Protein AF-A0A5J4RRJ9-F1 (afdb_monomer)

Structure (mmCIF, N/CA/C/O backbone):
data_AF-A0A5J4RRJ9-F1
#
_entry.id   AF-A0A5J4RRJ9-F1
#
loop_
_atom_site.group_PDB
_atom_site.id
_atom_site.type_symbol
_atom_site.label_atom_id
_atom_site.label_alt_id
_atom_site.label_comp_id
_atom_site.label_asym_id
_atom_site.label_entity_id
_atom_site.label_seq_id
_atom_site.pdbx_PDB_ins_code
_atom_site.Cartn_x
_atom_site.Cartn_y
_atom_site.Cartn_z
_atom_site.occupancy
_atom_site.B_iso_or_equiv
_atom_site.auth_seq_id
_atom_sit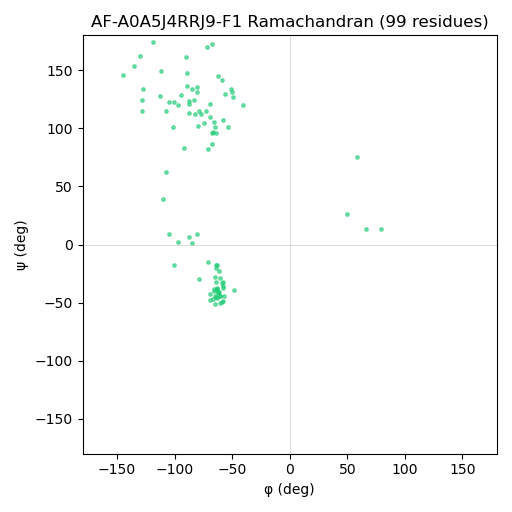e.auth_comp_id
_atom_site.auth_asym_id
_atom_site.auth_atom_id
_atom_site.pdbx_PDB_model_num
ATOM 1 N N . MET A 1 1 ? 14.388 23.881 -29.347 1.00 53.09 1 MET A N 1
ATOM 2 C CA . MET A 1 1 ? 14.600 22.815 -28.347 1.00 53.09 1 MET A CA 1
ATOM 3 C C . MET A 1 1 ? 13.238 22.509 -27.747 1.00 53.09 1 MET A C 1
ATOM 5 O O . MET A 1 1 ? 12.730 23.317 -26.984 1.00 53.09 1 MET A O 1
ATOM 9 N N . TYR A 1 2 ? 12.574 21.458 -28.224 1.00 63.75 2 TYR A N 1
ATOM 10 C CA . TYR A 1 2 ? 11.225 21.108 -27.778 1.00 63.75 2 TYR A CA 1
ATOM 11 C C . TYR A 1 2 ? 11.358 20.210 -26.550 1.00 63.75 2 TYR A C 1
ATOM 13 O O . TYR A 1 2 ? 12.014 19.174 -26.622 1.00 63.75 2 TYR A O 1
ATOM 21 N N . TRP A 1 3 ? 10.792 20.621 -25.420 1.00 68.75 3 TRP A N 1
ATOM 22 C CA . TRP A 1 3 ? 10.736 19.777 -24.233 1.00 68.75 3 TRP A CA 1
ATOM 23 C C . TRP A 1 3 ? 9.710 18.672 -24.474 1.00 68.75 3 TRP A C 1
ATOM 25 O O . TRP A 1 3 ? 8.523 18.947 -24.631 1.00 68.75 3 TRP A O 1
ATOM 35 N N . THR A 1 4 ? 10.158 17.421 -24.525 1.00 78.56 4 THR A N 1
ATOM 36 C CA . THR A 1 4 ? 9.261 16.264 -24.507 1.00 78.56 4 THR A CA 1
ATOM 37 C C . THR A 1 4 ? 8.816 16.022 -23.069 1.00 78.56 4 THR A C 1
ATOM 39 O O . THR A 1 4 ? 9.642 15.705 -22.214 1.00 78.56 4 THR A O 1
ATOM 42 N N . GLN A 1 5 ? 7.524 16.190 -22.793 1.00 82.50 5 GLN A N 1
ATOM 43 C CA . GLN A 1 5 ? 6.927 15.835 -21.506 1.00 82.50 5 GLN A CA 1
ATOM 44 C C . GLN A 1 5 ? 6.333 14.427 -21.588 1.00 82.50 5 GLN A C 1
ATOM 46 O O . GLN A 1 5 ? 5.540 14.141 -22.484 1.00 82.50 5 GLN A O 1
ATOM 51 N N . THR A 1 6 ? 6.696 13.563 -20.641 1.00 84.00 6 THR A N 1
ATOM 52 C CA . THR A 1 6 ? 6.106 12.226 -20.498 1.00 84.00 6 THR A CA 1
ATOM 53 C C . THR A 1 6 ? 5.077 12.262 -19.377 1.00 84.00 6 THR A C 1
ATOM 55 O O . THR A 1 6 ? 5.411 12.600 -18.243 1.00 84.00 6 THR A O 1
ATOM 58 N N . VAL A 1 7 ? 3.831 11.904 -19.684 1.00 86.12 7 VAL A N 1
ATOM 59 C CA . VAL A 1 7 ? 2.737 11.807 -18.709 1.00 86.12 7 VAL A CA 1
ATOM 60 C C . VAL A 1 7 ? 2.344 10.342 -18.567 1.00 86.12 7 VAL A C 1
ATOM 62 O O . VAL A 1 7 ? 2.079 9.677 -19.566 1.00 86.12 7 VAL A O 1
ATOM 65 N N . ILE A 1 8 ? 2.296 9.841 -17.331 1.00 85.31 8 ILE A N 1
ATOM 66 C CA . ILE A 1 8 ? 1.853 8.476 -17.026 1.00 85.31 8 ILE A CA 1
ATOM 67 C C . ILE A 1 8 ? 0.480 8.562 -16.360 1.00 85.31 8 ILE A C 1
ATOM 69 O O . ILE A 1 8 ? 0.349 9.098 -15.261 1.00 85.31 8 ILE A O 1
ATOM 73 N N . LEU A 1 9 ? -0.546 8.039 -17.031 1.00 89.00 9 LEU A N 1
ATOM 74 C CA . LEU A 1 9 ? -1.886 7.882 -16.465 1.00 89.00 9 LEU A CA 1
ATOM 75 C C . LEU A 1 9 ? -1.939 6.584 -15.653 1.00 89.00 9 LEU A C 1
ATOM 77 O O . LEU A 1 9 ? -1.647 5.510 -16.173 1.00 89.00 9 LEU A O 1
ATOM 81 N N . MET A 1 10 ? -2.315 6.694 -14.381 1.00 86.62 10 MET A N 1
ATOM 82 C CA . MET A 1 10 ? -2.446 5.572 -13.449 1.00 86.62 10 MET A CA 1
ATOM 83 C C . MET A 1 10 ? -3.804 5.621 -12.754 1.00 86.62 10 MET A C 1
ATOM 85 O O . MET A 1 10 ? -4.472 6.655 -12.727 1.00 86.62 10 MET A O 1
ATOM 89 N N . GLU A 1 11 ? -4.210 4.496 -12.176 1.00 85.69 11 GLU A N 1
ATOM 90 C CA . GLU A 1 11 ? -5.414 4.443 -11.354 1.00 85.69 11 GLU A CA 1
ATOM 91 C C . GLU A 1 11 ? -5.306 5.342 -10.112 1.00 85.69 11 GLU A C 1
ATOM 93 O O . GLU A 1 11 ? -4.247 5.474 -9.496 1.00 85.69 11 GLU A O 1
ATOM 98 N N . PHE A 1 12 ? -6.429 5.946 -9.721 1.00 84.25 12 PHE A N 1
ATOM 99 C CA . PHE A 1 12 ? -6.488 6.806 -8.545 1.00 84.25 12 PHE A CA 1
ATOM 100 C C . PHE A 1 12 ? -6.781 5.993 -7.276 1.00 84.25 12 PHE A C 1
ATOM 102 O O . PHE A 1 12 ? -7.883 5.472 -7.084 1.00 84.25 12 PHE A O 1
ATOM 109 N N . ALA A 1 13 ? -5.809 5.927 -6.367 1.00 85.69 13 ALA A N 1
ATOM 110 C CA . ALA A 1 13 ? -6.006 5.372 -5.035 1.00 85.69 13 ALA A CA 1
ATOM 111 C C . ALA A 1 13 ? -6.697 6.407 -4.133 1.00 85.69 13 ALA A C 1
ATOM 113 O O . ALA A 1 13 ? -6.090 7.364 -3.665 1.00 85.69 13 ALA A O 1
ATOM 114 N N . LYS A 1 14 ? -8.005 6.221 -3.919 1.00 81.44 14 LYS A N 1
ATOM 115 C CA . LYS A 1 14 ? -8.840 7.146 -3.129 1.00 81.44 14 LYS A CA 1
ATOM 116 C C . LYS A 1 14 ? -8.408 7.321 -1.664 1.00 81.44 14 LYS A C 1
ATOM 118 O O . LYS A 1 14 ? -8.696 8.371 -1.092 1.00 81.44 14 LYS A O 1
ATOM 123 N N . MET A 1 15 ? -7.785 6.319 -1.035 1.00 79.56 15 MET A N 1
ATOM 124 C CA . MET A 1 15 ? -7.279 6.487 0.333 1.00 79.56 15 MET A CA 1
ATOM 125 C C . MET A 1 15 ? -5.837 7.001 0.301 1.00 79.56 15 MET A C 1
ATOM 127 O O . MET A 1 15 ? -5.143 6.919 -0.710 1.00 79.56 15 MET A O 1
ATOM 131 N N . LYS A 1 16 ? -5.390 7.556 1.430 1.00 83.06 16 LYS A N 1
ATOM 132 C CA . LYS A 1 16 ? -4.006 8.006 1.598 1.00 83.06 16 LYS A CA 1
ATOM 133 C C . LYS A 1 16 ? -3.039 6.813 1.616 1.00 83.06 16 LYS A C 1
ATOM 135 O O . LYS A 1 16 ? -3.448 5.651 1.635 1.00 83.06 16 LYS A O 1
ATOM 140 N N . ASN A 1 17 ? -1.747 7.117 1.612 1.00 87.81 17 ASN A N 1
ATOM 141 C CA . ASN A 1 17 ? -0.700 6.118 1.762 1.00 87.81 17 ASN A CA 1
ATOM 142 C C . ASN A 1 17 ? -0.628 5.562 3.199 1.00 87.81 17 ASN A C 1
ATOM 144 O O . ASN A 1 17 ? -1.281 6.064 4.121 1.00 87.81 17 ASN A O 1
ATOM 148 N N . LEU A 1 18 ? 0.155 4.500 3.377 1.00 85.69 18 LEU A N 1
ATOM 149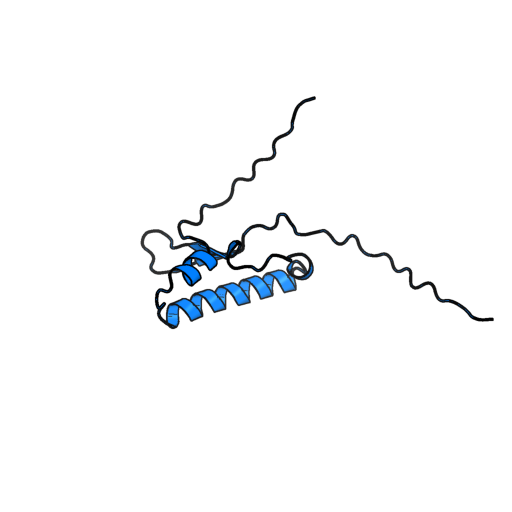 C CA . LEU A 1 18 ? 0.303 3.815 4.656 1.00 85.69 18 LEU A CA 1
ATOM 150 C C . LEU A 1 18 ? 0.948 4.712 5.725 1.00 85.69 18 LEU A C 1
ATOM 152 O O . LEU A 1 18 ? 0.574 4.611 6.889 1.00 85.69 18 LEU A O 1
ATOM 156 N N . ASP A 1 19 ? 1.843 5.626 5.342 1.00 85.38 19 ASP A N 1
ATOM 157 C CA . ASP A 1 19 ? 2.457 6.577 6.282 1.00 85.38 19 ASP A CA 1
ATOM 158 C C . ASP A 1 19 ? 1.413 7.507 6.899 1.00 85.38 19 ASP A C 1
ATOM 160 O O . ASP A 1 19 ? 1.342 7.630 8.118 1.00 85.38 19 ASP A O 1
ATOM 164 N N . CYS A 1 20 ? 0.515 8.073 6.089 1.00 85.06 20 CYS A N 1
ATOM 165 C CA . CYS A 1 20 ? -0.602 8.871 6.593 1.00 85.06 20 CYS A CA 1
ATOM 166 C C . CYS A 1 20 ? -1.510 8.074 7.541 1.00 85.06 20 CYS A C 1
ATOM 168 O O . CYS A 1 20 ? -2.092 8.648 8.463 1.00 85.06 20 CYS A O 1
ATOM 170 N N . LEU A 1 21 ? -1.667 6.766 7.311 1.00 85.00 21 LEU A N 1
ATOM 171 C CA . LEU A 1 21 ? -2.447 5.905 8.197 1.00 85.00 21 LEU A CA 1
ATOM 172 C C . LEU A 1 21 ? -1.738 5.712 9.545 1.00 85.00 21 LEU A C 1
ATOM 174 O O . LEU A 1 21 ? -2.382 5.824 10.585 1.00 85.00 21 LEU A O 1
ATOM 178 N N . ILE A 1 22 ? -0.423 5.496 9.538 1.00 84.12 22 ILE A N 1
ATOM 179 C CA . ILE A 1 22 ? 0.395 5.369 10.754 1.00 84.12 22 ILE A CA 1
ATOM 180 C C . ILE A 1 22 ? 0.413 6.693 11.535 1.00 84.12 22 ILE A C 1
ATOM 182 O O . ILE A 1 22 ? 0.210 6.709 12.749 1.00 84.12 22 ILE A O 1
ATOM 186 N N . GLU A 1 23 ? 0.588 7.818 10.842 1.00 86.44 23 GLU A N 1
ATOM 187 C CA . GLU A 1 23 ? 0.593 9.163 11.428 1.00 86.44 23 GLU A CA 1
ATOM 188 C C . GLU A 1 23 ? -0.756 9.562 12.029 1.00 86.44 23 GLU A C 1
ATOM 190 O O . GLU A 1 23 ? -0.794 10.333 12.989 1.00 86.44 23 GLU A O 1
ATOM 195 N N . SER A 1 24 ? -1.863 9.018 11.511 1.00 84.50 24 SER A N 1
ATOM 196 C CA . SER A 1 24 ? -3.201 9.280 12.052 1.00 84.50 24 SER A CA 1
ATOM 197 C C . SER A 1 24 ? -3.377 8.788 13.494 1.00 84.50 24 SER A C 1
ATOM 199 O O . SER A 1 24 ? -4.312 9.228 14.162 1.00 84.50 24 SER A O 1
ATOM 201 N N . LYS A 1 25 ? -2.490 7.896 13.976 1.00 79.56 25 LYS A N 1
ATOM 202 C CA . LYS A 1 25 ? -2.527 7.269 15.311 1.00 79.56 25 LYS A CA 1
ATOM 203 C C . LYS A 1 25 ? -3.892 6.671 15.674 1.00 79.56 25 LYS A C 1
ATOM 205 O O . LYS A 1 25 ? -4.234 6.576 16.849 1.00 79.56 25 LYS A O 1
ATOM 210 N N . GLN A 1 26 ? -4.681 6.288 14.673 1.00 80.75 26 GLN A N 1
ATOM 211 C CA . GLN A 1 26 ? -5.943 5.599 14.894 1.00 80.75 26 GLN A CA 1
ATOM 212 C C . GLN A 1 26 ? -5.689 4.117 15.143 1.00 80.75 26 GLN A C 1
ATOM 214 O O . GLN A 1 26 ? -4.943 3.470 14.404 1.00 80.75 26 GLN A O 1
ATOM 219 N N . ASP A 1 27 ? -6.361 3.571 16.152 1.00 80.44 27 ASP A N 1
ATOM 220 C CA . ASP A 1 27 ? -6.365 2.135 16.383 1.00 80.44 27 ASP A CA 1
ATOM 221 C C . ASP A 1 27 ? -7.155 1.443 15.274 1.00 80.44 27 ASP A C 1
ATOM 223 O O . ASP A 1 27 ? -8.381 1.543 15.175 1.00 80.44 27 ASP A O 1
ATOM 227 N N . LEU A 1 28 ? -6.432 0.728 14.414 1.00 83.94 28 LEU A N 1
ATOM 228 C CA . LEU A 1 28 ? -7.039 -0.118 13.401 1.00 83.94 28 LEU A CA 1
ATOM 229 C C . LEU A 1 28 ? -7.374 -1.485 13.999 1.00 83.94 28 LEU A C 1
ATOM 231 O O . LEU A 1 28 ? -6.517 -2.117 14.624 1.00 83.94 28 LEU A O 1
ATOM 235 N N . PRO A 1 29 ? -8.583 -2.010 13.741 1.00 88.00 29 PRO A N 1
ATOM 236 C CA . PRO A 1 29 ? -8.912 -3.387 14.056 1.00 88.00 29 PRO A CA 1
ATOM 237 C C . PRO A 1 29 ? -7.858 -4.359 13.507 1.00 88.00 29 PRO A C 1
ATOM 239 O O . PRO A 1 29 ? -7.490 -4.307 12.331 1.00 88.00 29 PRO A O 1
ATOM 242 N N . ILE A 1 30 ? -7.431 -5.318 14.335 1.00 89.00 30 ILE A N 1
ATOM 243 C CA . ILE A 1 30 ? -6.466 -6.368 13.960 1.00 89.00 30 ILE A CA 1
ATOM 244 C C . ILE A 1 30 ? -6.822 -7.063 12.626 1.00 89.00 30 ILE A C 1
ATOM 246 O O . ILE A 1 30 ? -5.907 -7.333 11.843 1.00 89.00 30 ILE A O 1
ATOM 250 N N . PRO A 1 31 ? -8.104 -7.346 12.298 1.00 89.50 31 PRO A N 1
ATOM 251 C CA . PRO A 1 31 ? -8.460 -7.917 10.998 1.00 89.50 31 PRO A CA 1
ATOM 252 C C . PRO A 1 31 ? -8.028 -7.065 9.799 1.00 89.50 31 PRO A C 1
ATOM 254 O O . PRO A 1 31 ? -7.572 -7.621 8.800 1.00 89.50 31 PRO A O 1
ATOM 257 N N . ILE A 1 32 ? -8.112 -5.737 9.912 1.00 87.06 32 ILE A N 1
ATOM 258 C CA . ILE A 1 32 ? -7.705 -4.802 8.858 1.00 87.06 32 ILE A CA 1
ATOM 259 C C . ILE A 1 32 ? -6.187 -4.831 8.691 1.00 87.06 32 ILE A C 1
ATOM 261 O O . ILE A 1 32 ? -5.693 -5.003 7.578 1.00 87.06 32 ILE A O 1
ATOM 265 N N . ILE A 1 33 ? -5.446 -4.754 9.799 1.00 88.12 33 ILE A N 1
ATOM 266 C CA . ILE A 1 33 ? -3.978 -4.826 9.787 1.00 88.12 33 ILE A CA 1
ATOM 267 C C . ILE A 1 33 ? -3.519 -6.128 9.123 1.00 88.12 33 ILE A C 1
ATOM 269 O O . ILE A 1 33 ? -2.647 -6.119 8.255 1.00 88.12 33 ILE A O 1
ATOM 273 N N . ARG A 1 34 ? -4.152 -7.253 9.471 1.00 91.38 34 ARG A N 1
ATOM 274 C CA . ARG A 1 34 ? -3.852 -8.560 8.877 1.00 91.38 34 ARG A CA 1
ATOM 275 C C . ARG A 1 34 ? -4.123 -8.585 7.372 1.00 91.38 34 ARG A C 1
ATOM 277 O O . ARG A 1 34 ? -3.325 -9.148 6.627 1.00 91.38 34 ARG A O 1
ATOM 284 N N . ALA A 1 35 ? -5.224 -7.983 6.922 1.00 90.44 35 ALA A N 1
ATOM 285 C CA . ALA A 1 35 ? -5.568 -7.911 5.505 1.00 90.44 35 ALA A CA 1
ATOM 286 C C . ALA A 1 35 ? -4.568 -7.062 4.704 1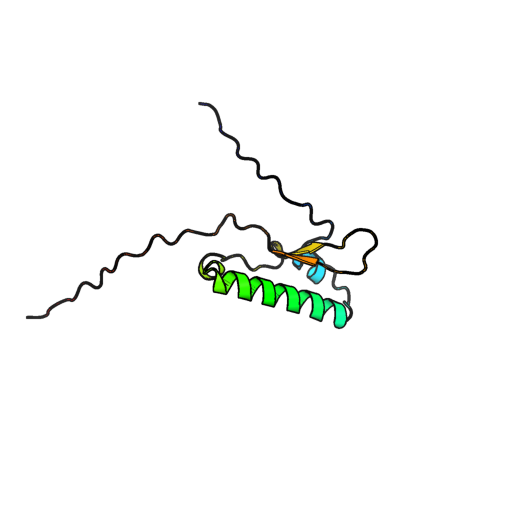.00 90.44 35 ALA A C 1
ATOM 288 O O . ALA A 1 35 ? -4.188 -7.457 3.600 1.00 90.44 35 ALA A O 1
ATOM 289 N N . ILE A 1 36 ? -4.117 -5.938 5.269 1.00 89.31 36 ILE A N 1
ATOM 290 C CA . ILE A 1 36 ? -3.090 -5.064 4.682 1.00 89.31 36 ILE A CA 1
ATOM 291 C C . ILE A 1 36 ? -1.753 -5.810 4.599 1.00 89.31 36 ILE A C 1
ATOM 293 O O . ILE A 1 36 ? -1.166 -5.906 3.523 1.00 89.31 36 ILE A O 1
ATOM 297 N N . MET A 1 37 ? -1.303 -6.405 5.707 1.00 90.19 37 MET A N 1
ATOM 298 C CA . MET A 1 37 ? -0.030 -7.131 5.767 1.00 90.19 37 MET A CA 1
ATOM 299 C C . MET A 1 37 ? 0.009 -8.329 4.819 1.00 90.19 37 MET A C 1
ATOM 301 O O . MET A 1 37 ? 1.018 -8.544 4.151 1.00 90.19 37 MET A O 1
ATOM 305 N N . ARG A 1 38 ? -1.088 -9.088 4.711 1.00 93.75 38 ARG A N 1
ATOM 306 C CA . ARG A 1 38 ? -1.177 -10.205 3.763 1.00 93.75 38 ARG A CA 1
ATOM 307 C C . ARG A 1 38 ? -0.974 -9.731 2.323 1.00 93.75 38 ARG A C 1
ATOM 309 O O . ARG A 1 38 ? -0.139 -10.291 1.623 1.00 93.75 38 ARG A O 1
ATOM 316 N N . GLN A 1 39 ? -1.689 -8.685 1.908 1.00 93.25 39 GLN A N 1
ATOM 317 C CA . GLN A 1 39 ? -1.565 -8.138 0.552 1.00 93.25 39 GLN A CA 1
ATOM 318 C C . GLN A 1 39 ? -0.164 -7.582 0.281 1.00 93.25 39 GLN A C 1
ATOM 320 O O . GLN A 1 39 ? 0.377 -7.791 -0.802 1.00 93.25 39 GLN A O 1
ATOM 325 N N . LEU A 1 40 ? 0.444 -6.915 1.267 1.00 89.94 40 LEU A N 1
ATOM 326 C CA . LEU A 1 40 ? 1.810 -6.411 1.151 1.00 89.94 40 LEU A CA 1
ATOM 327 C C . LEU A 1 40 ? 2.806 -7.553 0.918 1.00 89.94 40 LEU A C 1
ATOM 329 O O . LEU A 1 40 ? 3.589 -7.500 -0.026 1.00 89.94 40 LEU A O 1
ATOM 333 N N . LEU A 1 41 ? 2.756 -8.598 1.747 1.00 90.00 41 LEU A N 1
ATOM 334 C CA . LEU A 1 41 ? 3.662 -9.744 1.644 1.00 90.00 41 LEU A CA 1
ATOM 335 C C . LEU A 1 41 ? 3.449 -10.540 0.353 1.00 90.00 41 LEU A C 1
ATOM 337 O O . LEU A 1 41 ? 4.421 -10.978 -0.261 1.00 90.00 41 LEU A O 1
ATOM 341 N N . GLU A 1 42 ? 2.204 -10.698 -0.096 1.00 92.50 42 GLU A N 1
ATOM 342 C CA . GLU A 1 42 ? 1.897 -11.323 -1.385 1.00 92.50 42 GLU A CA 1
ATOM 343 C C . GLU A 1 42 ? 2.446 -10.500 -2.558 1.00 92.50 42 GLU A C 1
ATOM 345 O O . GLU A 1 42 ? 3.091 -11.062 -3.445 1.00 92.50 42 GLU A O 1
ATOM 350 N N . GLY A 1 43 ? 2.264 -9.176 -2.542 1.00 88.31 43 GLY A N 1
ATOM 351 C CA . GLY A 1 43 ? 2.826 -8.279 -3.553 1.00 88.31 43 GLY A CA 1
ATOM 352 C C . GLY A 1 43 ? 4.353 -8.341 -3.591 1.00 88.31 43 GLY A C 1
ATOM 353 O O . GLY A 1 43 ? 4.949 -8.489 -4.657 1.00 88.31 43 GLY A O 1
ATOM 354 N N . VAL A 1 44 ? 4.987 -8.327 -2.418 1.00 85.31 44 VAL A N 1
ATOM 355 C CA . VAL A 1 44 ? 6.437 -8.486 -2.241 1.00 85.31 44 VAL A CA 1
ATOM 356 C C . VAL A 1 44 ? 6.926 -9.836 -2.773 1.00 85.31 44 VAL A C 1
ATOM 358 O O . VAL A 1 44 ? 7.920 -9.877 -3.499 1.00 85.31 44 VAL A O 1
ATOM 361 N N . ARG A 1 45 ? 6.221 -10.938 -2.481 1.00 88.62 45 ARG A N 1
ATOM 362 C CA . ARG A 1 45 ? 6.542 -12.271 -3.018 1.00 88.62 45 ARG A CA 1
ATOM 363 C C . ARG A 1 45 ? 6.521 -12.271 -4.545 1.00 88.62 45 ARG A C 1
ATOM 365 O O . ARG A 1 45 ? 7.480 -12.727 -5.159 1.00 88.62 45 ARG A O 1
ATOM 372 N N . LEU A 1 46 ? 5.471 -11.721 -5.156 1.00 87.06 46 LEU A N 1
ATOM 373 C CA . LEU A 1 46 ? 5.354 -11.636 -6.616 1.00 87.06 46 LEU A CA 1
ATOM 374 C C . LEU A 1 46 ? 6.466 -10.773 -7.229 1.00 87.06 46 LEU A C 1
ATOM 376 O O . LEU A 1 46 ? 7.042 -11.133 -8.255 1.00 87.06 46 LEU A O 1
ATOM 380 N N . MET A 1 47 ? 6.818 -9.655 -6.592 1.00 83.50 47 MET A N 1
ATOM 381 C CA . MET A 1 47 ? 7.944 -8.822 -7.024 1.00 83.50 47 MET A CA 1
ATOM 382 C C . MET A 1 47 ? 9.276 -9.562 -6.938 1.00 83.50 47 MET A C 1
ATOM 384 O O . MET A 1 47 ? 10.129 -9.390 -7.812 1.00 83.50 47 MET A O 1
ATOM 388 N N . HIS A 1 48 ? 9.461 -10.378 -5.903 1.00 82.88 48 HIS A N 1
ATOM 389 C CA . HIS A 1 48 ? 10.652 -11.200 -5.746 1.00 82.88 48 HIS A CA 1
ATOM 390 C C . HIS A 1 48 ? 10.732 -12.282 -6.829 1.00 82.88 48 HIS A C 1
ATOM 392 O O . HIS A 1 48 ? 11.758 -12.382 -7.495 1.00 82.88 48 HIS A O 1
ATOM 398 N N . GLU A 1 49 ? 9.641 -13.003 -7.096 1.00 84.31 49 GLU A N 1
ATOM 399 C CA . GLU A 1 49 ? 9.564 -14.003 -8.174 1.00 84.31 49 GLU A CA 1
ATOM 400 C C . GLU A 1 49 ? 9.869 -13.406 -9.557 1.00 84.31 49 GLU A C 1
ATOM 402 O O . GLU A 1 49 ? 10.457 -14.063 -10.413 1.00 84.31 49 GLU A O 1
ATOM 407 N N . LYS A 1 50 ? 9.514 -12.136 -9.781 1.00 82.44 50 LYS A N 1
ATOM 408 C CA . LYS A 1 50 ? 9.823 -11.402 -11.020 1.00 82.44 50 LYS A CA 1
ATOM 409 C C . LYS A 1 50 ? 11.217 -10.751 -11.022 1.00 82.44 50 LYS A C 1
ATOM 411 O O . LYS A 1 50 ? 11.566 -10.050 -11.974 1.00 82.44 50 LYS A O 1
ATOM 416 N N . GLY A 1 51 ? 12.010 -10.927 -9.962 1.00 74.69 51 GLY A N 1
ATOM 417 C CA . GLY A 1 51 ? 13.336 -10.318 -9.795 1.00 74.69 51 GLY A CA 1
ATOM 418 C C . GLY A 1 51 ? 13.312 -8.791 -9.645 1.00 74.69 51 GLY A C 1
ATOM 419 O O . GLY A 1 51 ? 14.339 -8.131 -9.777 1.00 74.69 51 GLY A O 1
ATOM 420 N N . ILE A 1 52 ? 12.139 -8.200 -9.410 1.00 72.81 52 ILE A N 1
ATOM 421 C CA . ILE A 1 52 ? 11.931 -6.749 -9.318 1.00 72.81 52 ILE A CA 1
ATOM 422 C C . ILE A 1 52 ? 12.379 -6.224 -7.953 1.00 72.81 52 ILE A C 1
ATOM 424 O O . ILE A 1 52 ? 12.870 -5.102 -7.866 1.00 72.81 52 ILE A O 1
ATOM 428 N N . ILE A 1 53 ? 12.289 -7.041 -6.900 1.00 68.06 53 ILE A N 1
ATOM 429 C CA . ILE A 1 53 ? 12.517 -6.579 -5.528 1.00 68.06 53 ILE A CA 1
ATOM 430 C C . ILE A 1 53 ? 13.937 -6.068 -5.261 1.00 68.06 53 ILE A C 1
ATOM 432 O O . ILE A 1 53 ? 14.103 -5.056 -4.593 1.00 68.06 53 ILE A O 1
ATOM 436 N N . HIS A 1 54 ? 14.963 -6.691 -5.851 1.00 58.47 54 HIS A N 1
ATOM 437 C CA . HIS A 1 54 ? 16.354 -6.235 -5.714 1.00 58.47 54 HIS A CA 1
ATOM 438 C C . HIS A 1 54 ? 16.588 -4.851 -6.330 1.00 58.47 54 HIS A C 1
ATOM 440 O O . HIS A 1 54 ? 17.551 -4.163 -5.995 1.00 58.47 54 HIS A O 1
ATOM 446 N N . ARG A 1 55 ? 15.697 -4.448 -7.237 1.00 57.16 55 ARG A N 1
ATOM 447 C CA . ARG A 1 55 ? 15.726 -3.168 -7.939 1.00 57.16 55 ARG A CA 1
ATOM 448 C C . ARG A 1 55 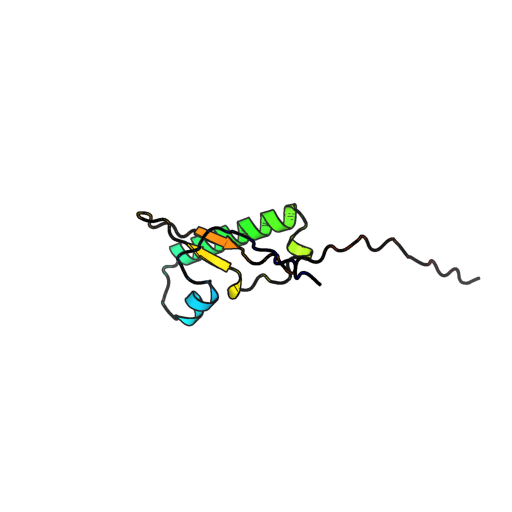? 14.751 -2.161 -7.325 1.00 57.16 55 ARG A C 1
ATOM 450 O O . ARG A 1 55 ? 14.900 -0.965 -7.548 1.00 57.16 55 ARG A O 1
ATOM 457 N N . PHE A 1 56 ? 13.786 -2.630 -6.536 1.00 63.53 56 PHE A N 1
ATOM 458 C CA . PHE A 1 56 ? 12.759 -1.819 -5.897 1.00 63.53 56 PHE A CA 1
ATOM 459 C C . PHE A 1 56 ? 13.218 -1.381 -4.500 1.00 63.53 56 PHE A C 1
ATOM 461 O O . PHE A 1 56 ? 12.9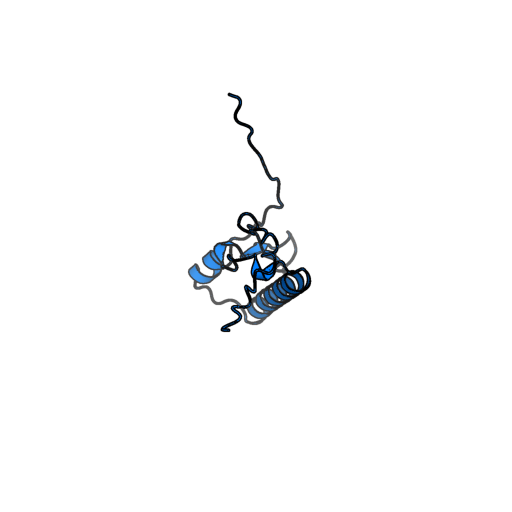11 -2.001 -3.483 1.00 63.53 56 PHE A O 1
ATOM 468 N N . ARG A 1 57 ? 14.011 -0.305 -4.465 1.00 57.94 57 ARG A N 1
ATOM 469 C CA . ARG A 1 57 ? 14.599 0.268 -3.241 1.00 57.94 57 ARG A CA 1
ATOM 470 C C . ARG A 1 57 ? 13.571 0.965 -2.335 1.00 57.94 57 ARG A C 1
ATOM 472 O O . ARG A 1 57 ? 13.867 1.224 -1.171 1.00 57.94 57 ARG A O 1
ATOM 479 N N . ASP A 1 58 ? 12.378 1.259 -2.841 1.00 63.59 58 ASP A N 1
ATOM 480 C CA . ASP A 1 58 ? 11.430 2.173 -2.200 1.00 63.59 58 ASP A CA 1
ATOM 481 C C . ASP A 1 58 ? 10.187 1.481 -1.628 1.00 63.59 58 ASP A C 1
ATOM 483 O O . ASP A 1 58 ? 9.089 2.036 -1.658 1.00 63.59 58 ASP A O 1
ATOM 487 N N . ILE A 1 59 ? 10.354 0.292 -1.029 1.00 68.81 59 ILE A N 1
ATOM 488 C CA . ILE A 1 59 ? 9.344 -0.251 -0.103 1.00 68.81 59 ILE A CA 1
ATOM 489 C C . ILE A 1 59 ? 9.328 0.637 1.148 1.00 68.81 59 ILE A C 1
ATOM 491 O O . ILE A 1 59 ? 10.037 0.399 2.123 1.00 68.81 59 ILE A O 1
ATOM 495 N N . LYS A 1 60 ? 8.533 1.702 1.088 1.00 75.06 60 LYS A N 1
ATOM 496 C CA . LYS A 1 60 ? 8.280 2.661 2.167 1.00 75.06 6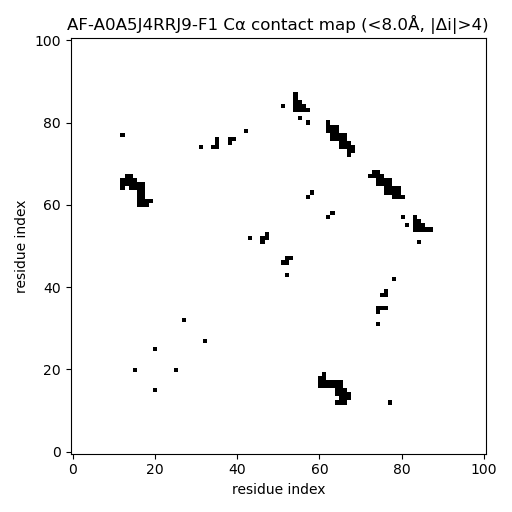0 LYS A CA 1
ATOM 497 C C . LYS A 1 60 ? 6.782 2.924 2.226 1.00 75.06 60 LYS A C 1
ATOM 499 O O . LYS A 1 60 ? 6.104 2.816 1.203 1.00 75.06 60 LYS A O 1
ATOM 504 N N . GLY A 1 61 ? 6.257 3.295 3.392 1.00 73.62 61 GLY A N 1
ATOM 505 C CA . GLY A 1 61 ? 4.816 3.509 3.540 1.00 73.62 61 GLY A CA 1
ATOM 506 C C . GLY A 1 61 ? 4.265 4.627 2.646 1.00 73.62 61 GLY A C 1
ATOM 507 O O . GLY A 1 61 ? 3.106 4.549 2.251 1.00 73.62 61 GLY A O 1
ATOM 508 N N . GLN A 1 62 ? 5.101 5.575 2.205 1.00 79.81 62 GLN A N 1
ATOM 509 C CA . GLN A 1 62 ? 4.766 6.590 1.188 1.00 79.81 62 GLN A CA 1
ATOM 510 C C . GLN A 1 62 ? 4.327 6.000 -0.161 1.00 79.81 62 GLN A C 1
ATOM 512 O O . GLN A 1 62 ? 3.420 6.539 -0.794 1.00 79.81 62 GLN A O 1
ATOM 517 N N . ASN A 1 63 ? 4.932 4.877 -0.560 1.00 83.56 63 ASN A N 1
ATOM 518 C CA . ASN A 1 63 ? 4.698 4.196 -1.836 1.00 83.56 63 ASN A CA 1
ATOM 519 C C . ASN A 1 63 ? 3.704 3.034 -1.710 1.00 83.56 63 ASN A C 1
ATOM 521 O O . ASN A 1 63 ? 3.421 2.333 -2.681 1.00 83.56 63 ASN A O 1
ATOM 525 N N . ILE A 1 64 ? 3.154 2.823 -0.514 1.00 88.38 64 ILE A N 1
ATOM 526 C CA . ILE A 1 64 ? 2.093 1.855 -0.262 1.00 88.38 64 ILE A CA 1
ATOM 527 C C . ILE A 1 64 ? 0.789 2.637 -0.172 1.00 88.38 64 ILE A C 1
ATOM 529 O O . ILE A 1 64 ? 0.489 3.271 0.837 1.00 88.38 64 ILE A O 1
ATOM 533 N N . LEU A 1 65 ? 0.019 2.608 -1.252 1.00 90.31 65 LEU A N 1
ATOM 534 C CA . LEU A 1 65 ? -1.271 3.270 -1.347 1.00 90.31 65 LEU A CA 1
ATOM 535 C C . LEU A 1 65 ? -2.380 2.335 -0.878 1.00 9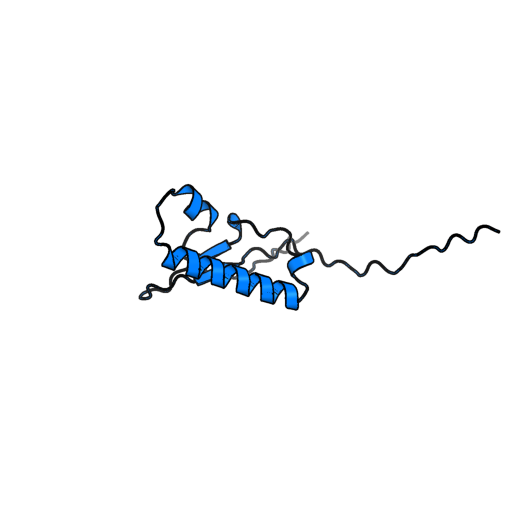0.31 65 LEU A C 1
ATOM 537 O O . LEU A 1 65 ? -2.323 1.118 -1.071 1.00 90.31 65 LEU A O 1
ATOM 541 N N . LEU A 1 66 ? -3.419 2.920 -0.294 1.00 89.94 66 LEU A N 1
ATOM 542 C CA . LEU A 1 66 ? -4.616 2.198 0.103 1.00 89.94 66 LEU A CA 1
ATOM 543 C C . LEU A 1 66 ? -5.793 2.639 -0.766 1.00 89.94 66 LEU A C 1
ATOM 545 O O . LEU A 1 66 ? -5.886 3.776 -1.234 1.00 89.94 66 LEU A O 1
ATOM 549 N N . HIS A 1 67 ? -6.721 1.725 -0.991 1.00 89.38 67 HIS A N 1
ATOM 550 C CA . HIS A 1 67 ? -7.947 2.006 -1.710 1.00 89.38 67 HIS A CA 1
ATOM 551 C C . HIS A 1 67 ? -9.098 1.196 -1.126 1.00 89.38 67 HIS A C 1
ATOM 553 O O . HIS A 1 67 ? -8.919 0.056 -0.716 1.00 89.38 67 HIS A O 1
ATOM 559 N N . SER A 1 68 ? -10.288 1.779 -1.131 1.00 86.00 68 SER A N 1
ATOM 560 C CA . SER A 1 68 ? -11.532 1.081 -0.837 1.00 86.00 68 SER A CA 1
ATOM 561 C C . SER A 1 68 ? -12.490 1.380 -1.991 1.00 86.00 68 SER A C 1
ATOM 563 O O . SER A 1 68 ? -12.807 2.557 -2.228 1.00 86.00 68 SER A O 1
ATOM 565 N N . PRO A 1 69 ? -12.875 0.357 -2.776 1.00 82.56 69 PRO A N 1
ATOM 566 C CA . PRO A 1 69 ? -13.852 0.519 -3.839 1.00 82.56 69 PRO A CA 1
ATOM 567 C C . PRO A 1 69 ? -15.188 1.033 -3.278 1.00 82.56 69 PRO A C 1
ATOM 569 O O . PRO A 1 69 ? -15.606 0.592 -2.206 1.00 82.56 69 PRO A O 1
ATOM 572 N N . PRO A 1 70 ? -15.895 1.938 -3.980 1.00 81.00 70 PRO A N 1
ATOM 573 C CA . PRO A 1 70 ? -17.189 2.436 -3.521 1.00 81.00 70 PRO A CA 1
ATOM 574 C C . PRO A 1 70 ? -18.180 1.290 -3.280 1.00 81.00 70 PRO A C 1
ATOM 576 O O . PRO A 1 70 ? -18.369 0.445 -4.151 1.00 81.00 70 PRO A O 1
ATOM 579 N N . GLY A 1 71 ? -18.819 1.276 -2.108 1.00 80.38 71 GLY A N 1
ATOM 580 C CA . GLY A 1 71 ? -19.774 0.228 -1.731 1.00 80.38 71 GLY A CA 1
ATOM 581 C C . GLY A 1 71 ? -19.136 -1.076 -1.243 1.00 80.38 71 GLY A C 1
ATOM 582 O O . GLY A 1 71 ? -19.834 -2.080 -1.144 1.00 80.38 71 GLY A O 1
ATOM 583 N N . SER A 1 72 ? -17.832 -1.076 -0.946 1.00 78.31 72 SER A N 1
ATOM 584 C CA . SER A 1 72 ? -17.111 -2.232 -0.419 1.00 78.31 72 SER A CA 1
ATOM 585 C C . SER A 1 72 ? -16.348 -1.886 0.857 1.00 78.31 72 SER A C 1
ATOM 587 O O . SER A 1 72 ? -15.595 -0.915 0.893 1.00 78.31 72 SER A O 1
ATOM 589 N N . ASP A 1 73 ? -16.457 -2.747 1.868 1.00 76.81 73 ASP A N 1
ATOM 590 C CA . ASP A 1 73 ? -15.640 -2.677 3.089 1.00 76.81 73 ASP A CA 1
ATOM 591 C C . ASP A 1 73 ? -14.237 -3.286 2.890 1.00 76.81 73 ASP A C 1
ATOM 593 O O . ASP A 1 73 ? -13.473 -3.482 3.838 1.00 76.81 73 ASP A O 1
ATOM 597 N N . LEU A 1 74 ? -13.879 -3.620 1.645 1.00 82.75 74 LEU A N 1
ATOM 598 C CA . LEU A 1 74 ? -12.576 -4.177 1.311 1.00 82.75 74 LEU A CA 1
ATOM 599 C C . LEU A 1 74 ? -11.525 -3.075 1.208 1.00 82.75 74 LEU A C 1
ATOM 601 O O . LEU A 1 74 ? -11.685 -2.088 0.489 1.00 82.75 74 LEU A O 1
ATOM 605 N N . ILE A 1 75 ? -10.398 -3.311 1.874 1.00 86.19 75 ILE A N 1
ATOM 606 C CA . ILE A 1 75 ? -9.188 -2.505 1.738 1.00 86.19 75 ILE A CA 1
ATOM 607 C C . ILE A 1 75 ? -8.269 -3.200 0.743 1.00 86.19 75 ILE A C 1
ATOM 609 O O . ILE A 1 75 ? -7.845 -4.335 0.960 1.00 86.19 75 ILE A O 1
ATOM 613 N N . VAL A 1 76 ? -7.958 -2.497 -0.338 1.00 88.88 76 VAL A N 1
ATOM 614 C CA . VAL A 1 76 ? -7.042 -2.911 -1.396 1.00 88.88 76 VAL A CA 1
ATOM 615 C C . VAL A 1 76 ? -5.737 -2.146 -1.231 1.00 88.88 76 VAL A C 1
ATOM 617 O O . VAL A 1 76 ? -5.725 -0.914 -1.249 1.00 88.88 76 VAL A O 1
ATOM 620 N N . LEU A 1 77 ? -4.635 -2.877 -1.087 1.00 91.25 77 LEU A N 1
ATOM 621 C CA . LEU A 1 77 ? -3.290 -2.311 -1.060 1.00 91.25 77 LEU A CA 1
ATOM 622 C C . LEU A 1 77 ? -2.721 -2.243 -2.478 1.00 91.25 77 LEU A C 1
ATOM 624 O O . LEU A 1 77 ? -2.818 -3.200 -3.245 1.00 91.25 77 LEU A O 1
ATOM 628 N N . LYS A 1 78 ? -2.091 -1.117 -2.814 1.00 89.31 78 LYS A N 1
ATOM 629 C CA . LYS A 1 78 ? -1.430 -0.888 -4.102 1.00 89.31 78 LYS A CA 1
ATOM 630 C C . LYS A 1 78 ? -0.007 -0.401 -3.862 1.00 89.31 78 LYS A C 1
ATOM 632 O O . LYS A 1 78 ? 0.198 0.589 -3.168 1.00 89.31 78 LYS A O 1
ATOM 637 N N . ILE A 1 79 ? 0.975 -1.091 -4.435 1.00 87.06 79 ILE A N 1
ATOM 638 C CA . ILE A 1 79 ? 2.372 -0.648 -4.405 1.00 87.06 79 ILE A CA 1
ATOM 639 C C . ILE A 1 79 ? 2.583 0.274 -5.606 1.00 87.06 79 ILE A C 1
ATOM 641 O O . ILE A 1 79 ? 2.294 -0.113 -6.738 1.00 87.06 79 ILE A O 1
ATOM 645 N N . ALA A 1 80 ? 3.037 1.492 -5.344 1.00 83.88 80 ALA A N 1
ATOM 646 C CA . ALA A 1 80 ? 3.213 2.551 -6.325 1.00 83.88 80 ALA A CA 1
ATOM 647 C C . ALA A 1 80 ? 4.684 2.983 -6.429 1.00 83.88 80 ALA A C 1
ATOM 649 O O . ALA A 1 80 ? 5.533 2.534 -5.664 1.00 83.88 80 ALA A O 1
ATOM 650 N N . ASP A 1 81 ? 4.948 3.868 -7.391 1.00 77.06 81 ASP A N 1
ATOM 651 C CA . ASP A 1 81 ? 6.246 4.502 -7.644 1.00 77.06 81 ASP A CA 1
ATOM 652 C C . ASP A 1 81 ? 7.401 3.528 -7.940 1.00 77.06 81 ASP A C 1
ATOM 654 O O . ASP A 1 81 ? 8.313 3.283 -7.153 1.00 77.06 81 ASP A O 1
ATOM 658 N N . PHE A 1 82 ? 7.365 2.990 -9.159 1.00 71.62 82 PHE A N 1
ATOM 659 C CA . PHE A 1 82 ? 8.418 2.154 -9.736 1.00 71.62 82 PHE A CA 1
ATOM 660 C C . PHE A 1 82 ? 9.522 2.957 -10.445 1.00 71.62 82 PHE A C 1
ATOM 662 O O . PHE A 1 82 ? 10.395 2.363 -11.080 1.00 71.62 82 PHE A O 1
ATOM 669 N N . GLY A 1 83 ? 9.502 4.293 -10.360 1.00 63.09 83 GLY A N 1
ATOM 670 C CA . GLY A 1 83 ? 10.363 5.175 -11.159 1.00 63.09 83 GLY A CA 1
ATOM 671 C C . GLY A 1 83 ? 11.863 5.032 -10.882 1.00 63.09 83 GLY A C 1
ATOM 672 O O . GLY A 1 83 ? 12.682 5.435 -11.705 1.00 63.09 83 GLY A O 1
ATOM 673 N N . LEU A 1 84 ? 12.234 4.429 -9.749 1.00 56.88 84 LEU A N 1
ATOM 674 C CA . LEU A 1 84 ? 13.621 4.247 -9.313 1.00 56.88 84 LEU A CA 1
ATOM 675 C C . LEU A 1 84 ? 14.147 2.813 -9.468 1.00 56.88 84 LEU A C 1
ATOM 677 O O . LEU A 1 84 ? 15.259 2.522 -9.017 1.00 56.88 84 LEU A O 1
ATOM 681 N N . ILE A 1 85 ? 13.400 1.921 -10.132 1.00 59.81 85 ILE A N 1
ATOM 682 C CA . ILE A 1 85 ? 13.906 0.594 -10.498 1.00 59.81 85 ILE A CA 1
ATOM 683 C C . ILE A 1 85 ? 15.063 0.777 -11.484 1.00 59.81 85 ILE A C 1
ATOM 685 O O . ILE A 1 85 ? 14.869 0.911 -12.689 1.00 59.81 85 ILE A O 1
ATOM 689 N N . LYS A 1 86 ? 16.298 0.767 -10.974 1.00 54.12 86 LYS A N 1
ATOM 690 C CA . LYS A 1 86 ? 17.488 0.699 -11.823 1.00 54.12 86 LYS A CA 1
ATOM 691 C C . LYS A 1 86 ? 17.545 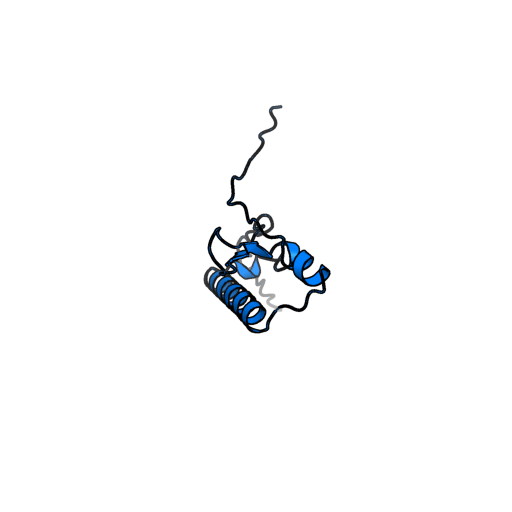-0.684 -12.458 1.00 54.12 86 LYS A C 1
ATOM 693 O O . LYS A 1 86 ? 17.646 -1.692 -11.756 1.00 54.12 86 LYS A O 1
ATOM 698 N N . GLU A 1 87 ? 17.541 -0.734 -13.785 1.00 53.28 87 GLU A N 1
ATOM 699 C CA . GLU A 1 87 ? 18.060 -1.893 -14.501 1.00 53.28 87 GLU A CA 1
ATOM 700 C C . GLU A 1 87 ? 19.522 -2.075 -14.082 1.00 53.28 87 GLU A C 1
ATOM 702 O O . GLU A 1 87 ? 20.398 -1.289 -14.446 1.00 53.28 87 GLU A O 1
ATOM 707 N N . GLN A 1 88 ? 19.809 -3.101 -13.279 1.00 47.06 88 GLN A N 1
ATOM 708 C CA . GLN A 1 88 ? 21.163 -3.630 -13.249 1.00 47.06 88 GLN A CA 1
ATOM 709 C C . GLN A 1 88 ? 21.391 -4.260 -14.622 1.00 47.06 88 GLN A C 1
ATOM 711 O O . GLN A 1 88 ? 20.984 -5.397 -14.860 1.00 47.06 88 GLN A O 1
ATOM 716 N N . LYS A 1 89 ? 22.014 -3.508 -15.539 1.00 41.59 89 LYS A N 1
ATOM 717 C CA . LYS A 1 89 ? 22.764 -4.129 -16.633 1.00 41.59 89 LYS A CA 1
ATOM 718 C C . LYS A 1 89 ? 23.671 -5.164 -15.980 1.00 41.59 89 LYS A C 1
ATOM 720 O O . LYS A 1 89 ? 24.336 -4.830 -14.998 1.00 41.59 89 LYS A O 1
ATOM 725 N N . GLN A 1 90 ? 23.613 -6.405 -16.460 1.00 42.56 90 GLN A N 1
ATOM 726 C CA . GLN A 1 90 ? 24.475 -7.485 -15.993 1.00 42.56 90 GLN A CA 1
ATOM 727 C C . GLN A 1 90 ? 25.887 -6.935 -15.791 1.00 42.56 90 GLN A C 1
ATOM 729 O O . GLN A 1 90 ? 26.481 -6.395 -16.723 1.00 42.56 90 GLN A O 1
ATOM 734 N N . VAL A 1 91 ? 26.395 -7.022 -14.562 1.00 44.81 91 VAL A N 1
ATOM 735 C CA . VAL A 1 91 ? 27.825 -6.875 -14.325 1.00 44.81 91 VAL A CA 1
ATOM 736 C C . VAL A 1 91 ? 28.437 -8.090 -15.007 1.00 44.81 91 VAL A C 1
ATOM 738 O O . VAL A 1 91 ? 28.368 -9.198 -14.478 1.00 44.81 91 VAL A O 1
ATOM 741 N N . GLU A 1 92 ? 28.911 -7.902 -16.239 1.00 45.81 92 GLU A N 1
ATOM 742 C CA . GLU A 1 92 ? 29.741 -8.887 -16.916 1.00 45.81 92 GLU A CA 1
ATOM 743 C C . GLU A 1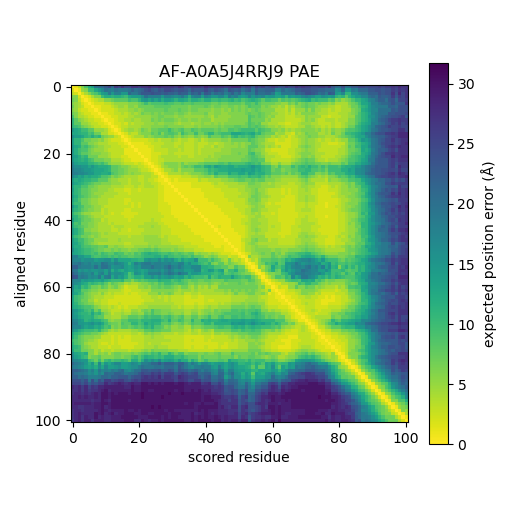 92 ? 30.867 -9.285 -15.965 1.00 45.81 92 GLU A C 1
ATOM 745 O O . GLU A 1 92 ? 31.498 -8.452 -15.310 1.00 45.81 92 GLU A O 1
ATOM 750 N N . GLN A 1 93 ? 31.044 -10.593 -15.846 1.00 47.19 93 GLN A N 1
ATOM 751 C CA . GLN A 1 93 ? 32.027 -11.247 -15.005 1.00 47.19 93 GLN A CA 1
ATOM 752 C C . GLN A 1 93 ? 33.431 -10.704 -15.308 1.00 47.19 93 GLN A C 1
ATOM 754 O O . GLN A 1 93 ? 34.074 -11.134 -16.259 1.00 47.19 93 GLN A O 1
ATOM 759 N N . SER A 1 94 ? 33.952 -9.811 -14.471 1.00 42.94 94 SER A N 1
ATOM 760 C CA . SER A 1 94 ? 35.391 -9.561 -14.380 1.00 42.94 94 SER A CA 1
ATOM 761 C C . SER A 1 94 ? 35.927 -10.135 -13.074 1.00 42.94 94 SER A C 1
ATOM 763 O O . SER A 1 94 ? 36.464 -9.446 -12.210 1.00 42.94 94 SER A O 1
ATOM 765 N N . THR A 1 95 ? 35.810 -11.456 -12.928 1.00 42.84 95 THR A N 1
ATOM 766 C CA . THR A 1 95 ? 36.724 -12.196 -12.057 1.00 42.84 95 THR A CA 1
ATOM 767 C C . THR A 1 95 ? 38.083 -12.201 -12.756 1.00 42.84 95 THR A C 1
ATOM 769 O O . THR A 1 95 ? 38.419 -13.134 -13.481 1.00 42.84 95 THR A O 1
ATOM 772 N N . LEU A 1 96 ? 38.851 -11.118 -12.608 1.00 45.50 96 LEU A N 1
ATOM 773 C CA . LEU A 1 96 ? 40.269 -11.132 -12.950 1.00 45.50 96 LEU A CA 1
ATOM 774 C C . LEU A 1 96 ? 40.949 -12.105 -11.985 1.00 45.50 96 LEU A C 1
ATOM 776 O O . LEU A 1 96 ? 41.177 -11.800 -10.817 1.00 45.50 96 LEU A O 1
ATOM 780 N N . MET A 1 97 ? 41.213 -13.310 -12.477 1.00 43.44 97 MET A N 1
ATOM 781 C CA . MET A 1 97 ? 42.088 -14.276 -11.832 1.00 43.44 97 MET A CA 1
ATOM 782 C C . MET A 1 97 ? 43.505 -13.696 -11.856 1.00 43.44 97 MET A C 1
ATOM 784 O O . MET A 1 97 ? 44.149 -13.676 -12.904 1.00 43.44 97 MET A O 1
ATOM 788 N N . THR A 1 98 ? 44.001 -13.211 -10.719 1.00 51.69 98 THR A N 1
ATOM 789 C CA . THR A 1 98 ? 45.429 -12.916 -10.568 1.00 51.69 98 THR A CA 1
ATOM 790 C C . THR A 1 98 ? 46.168 -14.242 -10.432 1.00 51.69 98 THR A C 1
ATOM 792 O O . THR A 1 98 ? 46.113 -14.882 -9.382 1.00 51.69 98 THR A O 1
ATOM 795 N N . VAL A 1 99 ? 46.853 -14.674 -11.490 1.00 51.09 99 VAL A N 1
ATOM 796 C CA . VAL A 1 99 ? 47.872 -15.722 -11.377 1.00 51.09 99 VAL A CA 1
ATOM 797 C C . VAL A 1 99 ? 49.120 -15.067 -10.792 1.00 51.09 99 VAL A C 1
ATOM 799 O O . VAL A 1 99 ? 49.726 -14.212 -11.430 1.00 51.09 99 VAL A O 1
ATOM 802 N N . ALA A 1 100 ? 49.475 -15.442 -9.563 1.00 45.84 100 ALA A N 1
ATOM 803 C CA . ALA A 1 100 ? 50.809 -15.217 -9.027 1.00 45.84 100 ALA A CA 1
ATOM 804 C C . ALA A 1 100 ? 51.711 -16.350 -9.533 1.00 45.84 100 ALA A C 1
ATOM 806 O O . ALA A 1 100 ? 51.500 -17.512 -9.181 1.00 45.84 100 ALA A O 1
ATOM 807 N N . GLY A 1 101 ? 52.667 -15.999 -10.387 1.00 39.88 101 GLY A N 1
ATOM 808 C CA . GLY A 1 101 ? 53.757 -16.841 -10.868 1.00 39.88 101 GLY A CA 1
ATOM 809 C C . GLY A 1 101 ? 54.985 -15.975 -11.064 1.00 39.88 101 GLY A C 1
ATOM 810 O O . GLY A 1 101 ? 54.813 -14.883 -11.650 1.00 39.88 101 GLY A O 1
#

Nearest PDB structures (foldseek):
  6yid-assembly1_B  TM=8.239E-01  e=3.030E-04  Homo sapiens
  8p5l-assembly2_B  TM=8.269E-01  e=1.137E-03  Homo sapiens
  8gft-assembly1_D  TM=6.954E-01  e=1.952E-02  Homo sapiens
  8omv-assembly3_E-2  TM=6.905E-01  e=5.263E-02  Homo sapiens
  6fer-assembly5_E  TM=6.448E-01  e=8.361E-02  Homo sapiens

InterPro domains:
  IPR000719 Protein kinase domain [PF00069] (5-93)
  IPR000719 Protein kinase domain [PS50011] (1-101)
  IPR011009 Protein kinase-like domain superfamily [SSF56112] (6-91)
  IPR045269 Serine/threonine-protein kinase Atg1-like [PTHR24348] (4-89)

Organism: NCBI:txid222440

pLDDT: mean 75.73, std 15.64, range [39.88, 93.75]

Mean predicted aligned error: 11.12 Å

Solvent-accessible surface area (backbone atoms only — not comparable to full-atom values): 6607 Å² total; per-residue (Å²): 136,83,84,85,81,88,82,84,90,74,87,84,58,83,39,63,28,45,43,60,52,62,72,63,70,63,89,71,58,66,71,58,54,50,52,51,52,51,50,51,52,52,53,50,49,54,32,45,79,69,63,44,46,90,29,50,85,63,88,44,43,79,28,30,32,28,29,56,57,89,97,47,96,53,77,44,76,43,84,50,83,72,87,71,50,59,80,76,69,78,79,74,87,76,80,77,78,81,80,87,127

Foldseek 3Di:
DDDDDDDDDDDDAPAAFQVVVVVVVDDDDPVLVVLLVVLVVVVCVVCVVVVQNVQCPPPDSNQWGWHDPPPGPDIDIDGHDSPRRDPPPPPPDPPPPDDDD

Sequence (101 aa):
MYWTQTVILMEFAKMKNLDCLIESKQDLPIPIIRAIMRQLLEGVRLMHEKGIIHRFRDIKGQNILLHSPPGSDLIVLKIADFGLIKEQKQVEQSTLMTVAG

Radius of gyration: 19.93 Å; Cα contacts (8 Å, |Δi|>4): 87; chains: 1; bounding box: 74×40×45 Å

Secondary structure (DSSP, 8-state):
--------------SPBHHHHHHTT----HHHHHHHHHHHHHHHHHHHHTT-TTT-TT-SGGGEEEE--TT----EEEE---TT-----------------